Protein AF-H3RBH9-F1 (afdb_monomer)

pLDDT: mean 85.58, std 9.12, range [47.25, 96.0]

Mean predicted aligned error: 8.43 Å

Sequence (143 aa):
MEHGFKTNKDVIVWFGGAVPARAETTEIHFSKEPYAVHRDEAGERIGFTVIKILEGRFPDMDRVIPKSVDENATPALSAHYLSYPLKMFGKGSDLIRIRLAPSGETTACRLMFDRSVMEKFGNAQFVVMPMRYSIEDFPEVKA

Radius of gyration: 19.49 Å; Cα contacts (8 Å, |Δi|>4): 226; chains: 1; bounding box: 40×25×64 Å

Organism: NCBI:txid660596

Structure (mmCIF, N/CA/C/O backbone):
data_AF-H3RBH9-F1
#
_entry.id   AF-H3RBH9-F1
#
loop_
_atom_site.group_PDB
_atom_site.id
_atom_site.type_symbol
_atom_site.label_atom_id
_atom_site.label_alt_id
_atom_site.label_comp_id
_atom_site.label_asym_id
_atom_site.label_entity_id
_atom_site.label_seq_id
_atom_site.pdbx_PDB_ins_code
_atom_site.Cartn_x
_atom_site.Cartn_y
_atom_site.Cartn_z
_atom_site.occupancy
_atom_site.B_iso_or_equiv
_atom_site.auth_seq_id
_atom_site.auth_comp_id
_atom_site.auth_asym_id
_atom_site.auth_atom_id
_atom_site.pdbx_PDB_model_num
ATOM 1 N N . MET A 1 1 ? -0.280 4.971 3.017 1.00 56.16 1 MET A N 1
ATOM 2 C CA . MET A 1 1 ? -1.452 5.837 3.234 1.00 56.16 1 MET A CA 1
ATOM 3 C C . MET A 1 1 ? -1.161 6.589 4.509 1.00 56.16 1 MET A C 1
ATOM 5 O O . MET A 1 1 ? -1.114 5.971 5.564 1.00 56.16 1 MET A O 1
ATOM 9 N N . GLU A 1 2 ? -0.820 7.864 4.398 1.00 61.34 2 GLU A N 1
ATOM 10 C CA . GLU A 1 2 ? -0.563 8.704 5.565 1.00 61.34 2 GLU A CA 1
ATOM 11 C C . GLU A 1 2 ? -1.766 9.616 5.747 1.00 61.34 2 GLU A C 1
ATOM 13 O O . GLU A 1 2 ? -2.078 10.424 4.876 1.00 61.34 2 GLU A O 1
ATOM 18 N N . HIS A 1 3 ? -2.455 9.475 6.877 1.00 65.12 3 HIS A N 1
ATOM 19 C CA . HIS A 1 3 ? -3.594 10.330 7.213 1.00 65.12 3 HIS A CA 1
ATOM 20 C C . HIS A 1 3 ? -3.128 11.729 7.689 1.00 65.12 3 HIS A C 1
ATOM 22 O O . HIS A 1 3 ? -3.932 12.646 7.832 1.00 65.12 3 HIS A O 1
ATOM 28 N N . GLY A 1 4 ? -1.833 11.919 7.981 1.00 65.50 4 GLY A N 1
ATOM 29 C CA . GLY A 1 4 ? -1.291 13.185 8.503 1.00 65.50 4 GLY A CA 1
ATOM 30 C C . GLY A 1 4 ? -1.745 13.529 9.929 1.00 65.50 4 GLY A C 1
ATOM 31 O O . GLY A 1 4 ? -1.436 14.604 10.440 1.00 65.50 4 GLY A O 1
ATOM 32 N N . PHE A 1 5 ? -2.472 12.624 10.589 1.00 70.62 5 PHE A N 1
ATOM 33 C CA . PHE A 1 5 ? -2.914 12.789 11.966 1.00 70.62 5 PHE A CA 1
ATOM 34 C C . PHE A 1 5 ? -1.758 12.487 12.925 1.00 70.62 5 PHE A C 1
ATOM 36 O O . PHE A 1 5 ? -1.122 11.438 12.828 1.00 70.62 5 PHE A O 1
ATOM 43 N N . LYS A 1 6 ? -1.484 13.394 13.867 1.00 71.62 6 LYS A N 1
ATOM 44 C CA . LYS A 1 6 ? -0.463 13.168 14.896 1.00 71.62 6 LYS A CA 1
ATOM 45 C C . LYS A 1 6 ? -1.029 12.261 15.983 1.00 71.62 6 LYS A C 1
ATOM 47 O O . LYS A 1 6 ? -1.870 12.686 16.771 1.00 71.62 6 LYS A O 1
ATOM 52 N N . THR A 1 7 ? -0.557 11.022 16.037 1.00 75.25 7 THR A N 1
ATOM 53 C CA . THR A 1 7 ? -0.855 10.096 17.131 1.00 75.25 7 THR A CA 1
ATOM 54 C C . THR A 1 7 ? 0.208 10.214 18.223 1.00 75.25 7 THR A C 1
ATOM 56 O O . THR A 1 7 ? 1.359 10.557 17.973 1.00 75.25 7 THR A O 1
ATOM 59 N N . ASN A 1 8 ? -0.173 9.920 19.464 1.00 81.50 8 ASN A N 1
ATOM 60 C CA . ASN A 1 8 ? 0.753 9.825 20.599 1.00 81.50 8 ASN A CA 1
ATOM 61 C C . ASN A 1 8 ? 1.437 8.450 20.706 1.00 81.50 8 ASN A C 1
ATOM 63 O O . ASN A 1 8 ? 2.233 8.227 21.615 1.00 81.50 8 ASN A O 1
ATOM 67 N N . LYS A 1 9 ? 1.086 7.518 19.817 1.00 80.50 9 LYS A N 1
ATOM 68 C CA . LYS A 1 9 ? 1.587 6.146 19.775 1.00 80.50 9 LYS A CA 1
ATOM 69 C C . LYS A 1 9 ? 2.106 5.852 18.375 1.00 80.50 9 LYS A C 1
ATOM 71 O O . LYS A 1 9 ? 1.360 6.021 17.409 1.00 80.50 9 LYS A O 1
ATOM 76 N N . ASP A 1 10 ? 3.349 5.390 18.310 1.00 82.12 10 ASP A N 1
ATOM 77 C CA . ASP A 1 10 ? 3.994 4.856 17.111 1.00 82.12 10 ASP A CA 1
ATOM 78 C C . ASP A 1 10 ? 4.055 3.331 17.249 1.00 82.12 10 ASP A C 1
ATOM 80 O O . ASP A 1 10 ? 4.904 2.786 17.955 1.00 82.12 10 ASP A O 1
ATOM 84 N N . VAL A 1 11 ? 3.043 2.650 16.711 1.00 86.56 11 VAL A N 1
ATOM 85 C CA . VAL A 1 11 ? 2.841 1.208 16.898 1.00 86.56 11 VAL A CA 1
ATOM 86 C C . VAL A 1 11 ? 2.357 0.559 15.610 1.00 86.56 11 VAL A C 1
ATOM 88 O O . VAL A 1 11 ? 1.565 1.137 14.866 1.00 86.56 11 VAL A O 1
ATOM 91 N N . ILE A 1 12 ? 2.776 -0.684 15.382 1.00 88.06 12 ILE A N 1
ATOM 92 C CA . ILE A 1 12 ? 2.259 -1.517 14.296 1.00 88.06 12 ILE A CA 1
ATOM 93 C C . ILE A 1 12 ? 1.154 -2.403 14.866 1.00 88.06 12 ILE A C 1
ATOM 95 O O . ILE A 1 12 ? 1.372 -3.149 15.820 1.00 88.06 12 ILE A O 1
ATOM 99 N N . VAL A 1 13 ? -0.037 -2.331 14.275 1.00 90.00 13 VAL A N 1
ATOM 100 C CA . VAL A 1 13 ? -1.203 -3.107 14.709 1.00 90.00 13 VAL A CA 1
ATOM 101 C C . VAL A 1 13 ? -1.530 -4.167 13.666 1.00 90.00 13 VAL A C 1
ATOM 103 O O . VAL A 1 13 ? -1.755 -3.855 12.499 1.00 90.00 13 VAL A O 1
ATOM 106 N N . TRP A 1 14 ? -1.589 -5.424 14.095 1.00 90.56 14 TRP A N 1
ATOM 107 C CA . TRP A 1 14 ? -2.048 -6.542 13.279 1.00 90.56 14 TRP A CA 1
ATOM 108 C C . TRP A 1 14 ? -3.463 -6.952 13.675 1.00 90.56 14 TRP A C 1
ATOM 110 O O . TRP A 1 14 ? -3.732 -7.187 14.853 1.00 90.56 14 TRP A O 1
ATOM 120 N N . PHE A 1 15 ? -4.353 -7.075 12.692 1.00 93.00 15 PHE A N 1
ATOM 121 C CA . PHE A 1 15 ? -5.728 -7.528 12.889 1.00 93.00 15 PHE A CA 1
ATOM 122 C C . PHE A 1 15 ? -5.812 -9.043 12.712 1.00 93.00 15 PHE A C 1
ATOM 124 O O . PHE A 1 15 ? -5.509 -9.564 11.640 1.00 93.00 15 PHE A O 1
ATOM 131 N N . GLY A 1 16 ? -6.259 -9.750 13.753 1.00 89.69 16 GLY A N 1
ATOM 132 C CA . GLY A 1 16 ? -6.430 -11.205 13.747 1.00 89.69 16 GLY A CA 1
ATOM 133 C C . GLY A 1 16 ? -7.681 -11.703 13.030 1.00 89.69 16 GLY A C 1
ATOM 134 O O . GLY A 1 16 ? -8.275 -12.688 13.456 1.00 89.69 16 GLY A O 1
ATOM 135 N N . GLY A 1 17 ? -8.106 -11.013 11.977 1.00 87.81 17 GLY A N 1
ATOM 136 C CA . GLY A 1 17 ? -9.341 -11.286 11.256 1.00 87.81 17 GLY A CA 1
ATOM 137 C C . GLY A 1 17 ? -9.644 -10.199 10.232 1.00 87.81 17 GLY A C 1
ATOM 138 O O . GLY A 1 17 ? -8.957 -9.179 10.161 1.00 87.81 17 GLY A O 1
ATOM 139 N N . ALA A 1 18 ? -10.677 -10.429 9.424 1.00 87.75 18 ALA A N 1
ATOM 140 C CA . ALA A 1 18 ? -11.153 -9.437 8.472 1.00 87.75 18 ALA A CA 1
ATOM 141 C C . ALA A 1 18 ? -12.030 -8.390 9.173 1.00 87.75 18 ALA A C 1
ATOM 143 O O . ALA A 1 18 ? -12.889 -8.730 9.985 1.00 87.75 18 ALA A O 1
ATOM 144 N N . VAL A 1 19 ? -11.856 -7.122 8.797 1.00 89.69 19 VAL A N 1
ATOM 145 C CA . VAL A 1 19 ? -12.799 -6.058 9.158 1.00 89.69 19 VAL A CA 1
ATOM 146 C C . VAL A 1 19 ? -14.127 -6.331 8.435 1.00 89.69 19 VAL A C 1
ATOM 148 O O . VAL A 1 19 ? -14.107 -6.543 7.217 1.00 89.69 19 VAL A O 1
ATOM 151 N N . PRO A 1 20 ? -15.279 -6.355 9.134 1.00 91.31 20 PRO A N 1
ATOM 152 C CA . PRO A 1 20 ? -16.573 -6.588 8.503 1.00 91.31 20 PRO A CA 1
ATOM 153 C C . PRO A 1 20 ? -16.841 -5.591 7.373 1.00 91.31 20 PRO A C 1
ATOM 155 O O . PRO A 1 20 ? -16.627 -4.396 7.532 1.00 91.31 20 PRO A O 1
ATOM 158 N N . ALA A 1 21 ? -17.380 -6.059 6.245 1.00 88.88 21 ALA A N 1
ATOM 159 C CA . ALA A 1 21 ? -17.603 -5.208 5.070 1.00 88.88 21 ALA A CA 1
ATOM 160 C C . ALA A 1 21 ? -18.610 -4.062 5.294 1.00 88.88 21 ALA A C 1
ATOM 162 O O . ALA A 1 21 ? -18.614 -3.111 4.520 1.00 88.88 21 ALA A O 1
ATOM 163 N N . ARG A 1 22 ? -19.463 -4.178 6.320 1.00 90.44 22 ARG A N 1
ATOM 164 C CA . ARG A 1 22 ? -20.431 -3.156 6.752 1.00 90.44 22 ARG A CA 1
ATOM 165 C C . ARG A 1 22 ? -19.854 -2.172 7.778 1.00 90.44 22 ARG A C 1
ATOM 167 O O . ARG A 1 22 ? -20.590 -1.315 8.251 1.00 90.44 22 ARG A O 1
ATOM 174 N N . ALA A 1 23 ? -18.598 -2.348 8.190 1.00 91.38 23 ALA A N 1
ATOM 175 C CA . ALA A 1 23 ? -17.971 -1.463 9.156 1.00 91.38 23 ALA A CA 1
ATOM 176 C C . ALA A 1 23 ? -17.636 -0.137 8.479 1.00 91.38 23 ALA A C 1
ATOM 178 O O . ALA A 1 23 ? -16.879 -0.121 7.511 1.00 91.38 23 ALA A O 1
ATOM 179 N N . GLU A 1 24 ? -18.168 0.946 9.030 1.00 90.50 24 GLU A N 1
ATOM 180 C CA . GLU A 1 24 ? -17.838 2.308 8.621 1.00 90.50 24 GLU A CA 1
ATOM 181 C C . GLU A 1 24 ? -16.671 2.841 9.455 1.00 90.50 24 GLU A C 1
ATOM 183 O O . GLU A 1 24 ? -15.751 3.479 8.949 1.00 90.50 24 GLU A O 1
ATOM 188 N N . THR A 1 25 ? -16.653 2.510 10.749 1.00 90.62 25 THR A N 1
ATOM 189 C CA . THR A 1 25 ? -15.586 2.922 11.664 1.00 90.62 25 THR A CA 1
ATOM 190 C C . THR A 1 25 ? -15.004 1.731 12.413 1.00 90.62 25 THR A C 1
ATOM 192 O O . THR A 1 25 ? -15.676 0.742 12.716 1.00 90.62 25 THR A O 1
ATOM 195 N N . THR A 1 26 ? -13.703 1.804 12.694 1.00 92.00 26 THR A N 1
ATOM 196 C CA . THR A 1 26 ? -12.991 0.823 13.515 1.00 92.00 26 THR A CA 1
ATOM 197 C C . THR A 1 26 ? -12.230 1.548 14.613 1.00 92.00 26 THR A C 1
ATOM 199 O O . THR A 1 26 ? -11.292 2.293 14.343 1.00 92.00 26 THR A O 1
ATOM 202 N N . GLU A 1 27 ? -12.630 1.316 15.857 1.00 92.31 27 GLU A N 1
ATOM 203 C CA . GLU A 1 27 ? -11.980 1.876 17.038 1.00 92.31 27 GLU A CA 1
ATOM 204 C C . GLU A 1 27 ? -10.949 0.896 17.585 1.00 92.31 27 GLU A C 1
ATOM 206 O O . GLU A 1 27 ? -11.233 -0.288 17.755 1.00 92.31 27 GLU A O 1
ATOM 211 N N . ILE A 1 28 ? -9.748 1.393 17.874 1.00 92.25 28 ILE A N 1
ATOM 212 C CA . ILE A 1 28 ? -8.623 0.586 18.348 1.00 92.25 28 ILE A CA 1
ATOM 213 C C . ILE A 1 28 ? -8.429 0.832 19.846 1.00 92.25 28 ILE A C 1
ATOM 215 O O . ILE A 1 28 ? -8.089 1.939 20.267 1.00 92.25 28 ILE A O 1
ATOM 219 N N . HIS A 1 29 ? -8.597 -0.215 20.652 1.00 92.69 29 HIS A N 1
ATOM 220 C CA . HIS A 1 29 ? -8.438 -0.169 22.102 1.00 92.69 29 HIS A CA 1
ATOM 221 C C . HIS A 1 29 ? -7.113 -0.806 22.518 1.00 92.69 29 HIS A C 1
ATOM 223 O O . HIS A 1 29 ? -6.895 -2.011 22.396 1.00 92.69 29 HIS A O 1
ATOM 229 N N . PHE A 1 30 ? -6.223 0.023 23.059 1.00 89.75 30 PHE A N 1
ATOM 230 C CA . PHE A 1 30 ? -4.918 -0.392 23.571 1.00 89.75 30 PHE A CA 1
ATOM 231 C C . PHE A 1 30 ? -5.006 -0.748 25.065 1.00 89.75 30 PHE A C 1
ATOM 233 O O . PHE A 1 30 ? -4.530 0.005 25.914 1.00 89.75 30 PHE A O 1
ATOM 240 N N . SER A 1 31 ? -5.664 -1.863 25.382 1.00 88.56 31 SER A N 1
ATOM 241 C CA . SER A 1 31 ? -5.713 -2.475 26.723 1.00 88.56 31 SER A CA 1
ATOM 242 C C . SER A 1 31 ? -4.627 -3.546 26.905 1.00 88.56 31 SER A C 1
ATOM 244 O O . SER A 1 31 ? -3.864 -3.818 25.980 1.00 88.56 31 SER A O 1
ATOM 246 N N . LYS A 1 32 ? -4.559 -4.177 28.092 1.00 87.44 32 LYS A N 1
ATOM 247 C CA . LYS A 1 32 ? -3.671 -5.330 28.363 1.00 87.44 32 LYS A CA 1
ATOM 248 C C . LYS A 1 32 ? -3.825 -6.431 27.305 1.00 87.44 32 LYS A C 1
ATOM 250 O O . LYS A 1 32 ? -2.840 -7.010 26.868 1.00 87.44 32 LYS A O 1
ATOM 255 N N . GLU A 1 33 ? -5.062 -6.667 26.885 1.00 90.25 33 GLU A N 1
ATOM 256 C CA . GLU A 1 33 ? -5.409 -7.455 25.706 1.00 90.25 33 GLU A CA 1
ATOM 257 C C . GLU A 1 33 ? -6.024 -6.490 24.692 1.00 90.25 33 GLU A C 1
ATOM 259 O O . GLU A 1 33 ? -7.151 -6.037 24.905 1.00 90.25 33 GLU A O 1
ATOM 264 N N . PRO A 1 34 ? -5.276 -6.053 23.669 1.00 92.62 34 PRO A N 1
ATOM 265 C CA . PRO A 1 34 ? -5.758 -5.040 22.749 1.00 92.62 34 PRO A CA 1
ATOM 266 C C . PRO A 1 34 ? -6.759 -5.637 21.751 1.00 92.62 34 PRO A C 1
ATOM 268 O O . PRO A 1 34 ? -6.631 -6.776 21.295 1.00 92.62 34 PRO A O 1
ATOM 271 N N . TYR A 1 35 ? -7.770 -4.851 21.391 1.00 94.31 35 TYR A N 1
ATOM 272 C CA . TYR A 1 35 ? -8.823 -5.259 20.458 1.00 94.31 35 TYR A CA 1
ATOM 273 C C . TYR A 1 35 ? -9.302 -4.078 19.615 1.00 94.31 35 TYR A C 1
ATOM 275 O O . TYR A 1 35 ? -9.085 -2.915 19.955 1.00 94.31 35 TYR A O 1
ATOM 283 N N . ALA A 1 36 ? -9.966 -4.389 18.510 1.00 95.69 36 ALA A N 1
ATOM 284 C CA . ALA A 1 36 ? -10.637 -3.425 17.660 1.00 95.69 36 ALA A CA 1
ATOM 285 C C . ALA A 1 36 ? -12.149 -3.660 17.673 1.00 95.69 36 ALA A C 1
ATOM 287 O O . ALA A 1 36 ? -12.602 -4.805 17.627 1.00 95.69 36 ALA A O 1
ATOM 288 N N . VAL A 1 37 ? -12.923 -2.579 17.726 1.00 95.88 37 VAL A N 1
ATOM 289 C CA . VAL A 1 37 ? -14.387 -2.599 17.661 1.00 95.88 37 VAL A CA 1
ATOM 290 C C . VAL A 1 37 ? -14.822 -2.008 16.334 1.00 95.88 37 VAL A C 1
ATOM 292 O O . VAL A 1 37 ? -14.455 -0.883 16.005 1.00 95.88 37 VAL A O 1
ATOM 295 N N . HIS A 1 38 ? -15.620 -2.760 15.586 1.00 96.00 38 HIS A N 1
ATOM 296 C CA . HIS A 1 38 ? -16.139 -2.345 14.289 1.00 96.00 38 HIS A CA 1
ATOM 297 C C . HIS A 1 38 ? -17.579 -1.869 14.451 1.00 96.00 38 HIS A C 1
ATOM 299 O O . HIS A 1 38 ? -18.409 -2.600 15.007 1.00 96.00 38 HIS A O 1
ATOM 305 N N . ARG A 1 39 ? -17.868 -0.662 13.967 1.00 95.62 39 ARG A N 1
ATOM 306 C CA . ARG A 1 39 ? -19.200 -0.060 14.010 1.00 95.62 39 ARG A CA 1
ATOM 307 C C . ARG A 1 39 ? -19.715 0.243 12.615 1.00 95.62 39 ARG A C 1
ATOM 309 O O . ARG A 1 39 ? -18.925 0.534 11.717 1.00 95.62 39 ARG A O 1
ATOM 316 N N . ASP A 1 40 ? -21.024 0.146 12.446 1.00 95.00 40 ASP A N 1
ATOM 317 C CA . ASP A 1 40 ? -21.696 0.582 11.226 1.00 95.00 40 ASP A CA 1
ATOM 318 C C . ASP A 1 40 ? -21.929 2.104 11.207 1.00 95.00 40 ASP A C 1
ATOM 320 O O . ASP A 1 40 ? -21.457 2.835 12.081 1.00 95.00 40 ASP A O 1
ATOM 324 N N . GLU A 1 41 ? -22.640 2.581 10.185 1.00 93.12 41 GLU A N 1
ATOM 325 C CA . GLU A 1 41 ? -22.980 3.995 9.988 1.00 93.12 41 GLU A CA 1
ATOM 326 C C . GLU A 1 41 ? -23.824 4.579 11.138 1.00 93.12 41 GLU A C 1
ATOM 328 O O . GLU A 1 41 ? -23.679 5.753 11.474 1.00 93.12 41 GLU A O 1
ATOM 333 N N . ALA A 1 42 ? -24.658 3.762 11.794 1.00 93.75 42 ALA A N 1
ATOM 334 C CA . ALA A 1 42 ? -25.450 4.177 12.954 1.00 93.75 42 ALA A CA 1
ATOM 335 C C . ALA A 1 42 ? -24.626 4.206 14.257 1.00 93.75 42 ALA A C 1
ATOM 337 O O . ALA A 1 42 ? -25.126 4.624 15.304 1.00 93.75 42 ALA A O 1
ATOM 338 N N . GLY A 1 43 ? -23.363 3.771 14.210 1.00 91.31 43 GLY A N 1
ATOM 339 C CA . GLY A 1 43 ? -22.493 3.644 15.374 1.00 91.31 43 GLY A CA 1
ATOM 340 C C . GLY A 1 43 ? -22.735 2.367 16.184 1.00 91.31 43 GLY A C 1
ATOM 341 O O . GLY A 1 43 ? -22.164 2.220 17.270 1.00 91.31 43 GLY A O 1
ATOM 342 N N . GLU A 1 44 ? -23.544 1.428 15.688 1.00 94.25 44 GLU A N 1
ATOM 343 C CA . GLU A 1 44 ? -23.802 0.165 16.374 1.00 94.25 44 GLU A CA 1
ATOM 344 C C . GLU A 1 44 ? -22.634 -0.802 16.192 1.00 94.25 44 GLU A C 1
ATOM 346 O O . GLU A 1 44 ? -22.040 -0.921 15.119 1.00 94.25 44 GLU A O 1
ATOM 351 N N . ARG A 1 45 ? -22.286 -1.533 17.257 1.00 94.81 45 ARG A N 1
ATOM 352 C CA . ARG A 1 45 ? -21.214 -2.531 17.200 1.00 94.81 45 ARG A CA 1
ATOM 353 C C . ARG A 1 45 ? -21.669 -3.741 16.392 1.00 94.81 45 ARG A C 1
ATOM 355 O O . ARG A 1 45 ? -22.462 -4.546 16.875 1.00 94.81 45 ARG A O 1
ATOM 362 N N . ILE A 1 46 ? -21.029 -3.950 15.249 1.00 95.75 46 ILE A N 1
ATOM 363 C CA . ILE A 1 46 ? -21.277 -5.101 14.373 1.00 95.75 46 ILE A CA 1
ATOM 364 C C . ILE A 1 46 ? -20.220 -6.203 14.506 1.00 95.75 46 ILE A C 1
ATOM 366 O O . ILE A 1 46 ? -20.406 -7.305 13.995 1.00 95.75 46 ILE A O 1
ATOM 370 N N . GLY A 1 47 ? -19.104 -5.935 15.188 1.00 92.50 47 GLY A N 1
ATOM 371 C CA . GLY A 1 47 ? -18.072 -6.940 15.411 1.00 92.50 47 GLY A CA 1
ATOM 372 C C . GLY A 1 47 ? -16.926 -6.462 16.289 1.00 92.50 47 GLY A C 1
ATOM 373 O O . GLY A 1 47 ? -16.799 -5.277 16.602 1.00 92.50 47 GLY A O 1
ATOM 374 N N . PHE A 1 48 ? -16.075 -7.409 16.670 1.00 92.75 48 PHE A N 1
ATOM 375 C CA . PHE A 1 48 ? -14.807 -7.136 17.330 1.00 92.75 48 PHE A CA 1
ATOM 376 C C . PHE A 1 48 ? -13.721 -8.047 16.756 1.00 92.75 48 PHE A C 1
ATOM 378 O O . PHE A 1 48 ? -14.001 -9.179 16.366 1.00 92.75 48 PHE A O 1
ATOM 385 N N . THR A 1 49 ? -12.488 -7.553 16.735 1.00 94.62 49 THR A N 1
ATOM 386 C CA . THR A 1 49 ? -11.315 -8.307 16.286 1.00 94.62 49 THR A CA 1
ATOM 387 C C . THR A 1 49 ? -10.222 -8.191 17.333 1.00 94.62 49 THR A C 1
ATOM 389 O O . THR A 1 49 ? -9.897 -7.091 17.778 1.00 94.62 49 THR A O 1
ATOM 392 N N . VAL A 1 50 ? -9.629 -9.318 17.726 1.00 92.25 50 VAL A N 1
ATOM 393 C CA . VAL A 1 50 ? -8.419 -9.298 18.556 1.00 92.25 50 VAL A CA 1
ATOM 394 C C . VAL A 1 50 ? -7.276 -8.753 17.710 1.00 92.25 50 VAL A C 1
ATOM 396 O O . VAL A 1 50 ? -7.044 -9.223 16.592 1.00 92.25 50 VAL A O 1
ATOM 399 N N . ILE A 1 51 ? -6.558 -7.768 18.240 1.00 94.81 51 ILE A N 1
ATOM 400 C CA . ILE A 1 51 ? -5.397 -7.194 17.563 1.00 94.81 51 ILE A CA 1
ATOM 401 C C . ILE A 1 51 ? -4.127 -7.553 18.322 1.00 94.81 51 ILE A C 1
ATOM 403 O O . ILE A 1 51 ? -4.144 -7.816 19.522 1.00 94.81 51 ILE A O 1
ATOM 407 N N . LYS A 1 52 ? -3.004 -7.565 17.614 1.00 92.69 52 LYS A N 1
ATOM 408 C CA . LYS A 1 52 ? -1.678 -7.694 18.215 1.00 92.69 52 LYS A CA 1
ATOM 409 C C . LYS A 1 52 ? -0.894 -6.428 17.942 1.00 92.69 52 LYS A C 1
ATOM 411 O O . LYS A 1 52 ? -0.906 -5.923 16.821 1.00 92.69 52 LYS A O 1
ATOM 416 N N . ILE A 1 53 ? -0.207 -5.936 18.964 1.00 91.06 53 ILE A N 1
ATOM 417 C CA . ILE A 1 53 ? 0.800 -4.895 18.793 1.00 91.06 53 ILE A CA 1
ATOM 418 C C . ILE A 1 53 ? 2.084 -5.617 18.408 1.00 91.06 53 ILE A C 1
ATOM 420 O O . ILE A 1 53 ? 2.536 -6.503 19.133 1.00 91.06 53 ILE A O 1
ATOM 424 N N . LEU A 1 54 ? 2.616 -5.296 17.236 1.00 90.06 54 LEU A N 1
ATOM 425 C CA . LEU A 1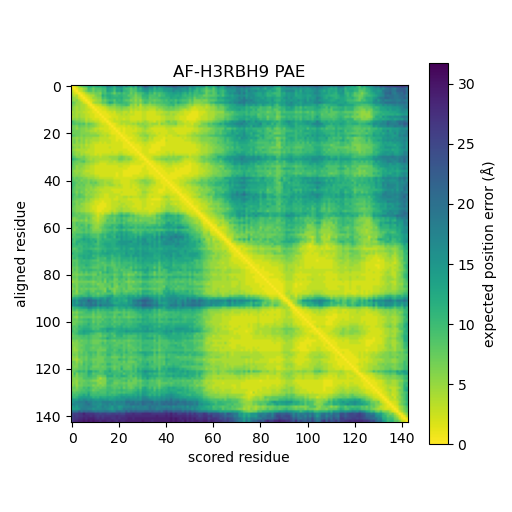 54 ? 3.854 -5.876 16.745 1.00 90.06 54 LEU A CA 1
ATOM 426 C C . LEU A 1 54 ? 5.017 -4.959 17.106 1.00 90.06 54 LEU A C 1
ATOM 428 O O . LEU A 1 54 ? 4.976 -3.757 16.839 1.00 90.06 54 LEU A O 1
ATOM 432 N N . GLU A 1 55 ? 6.066 -5.547 17.670 1.00 84.44 55 GLU A N 1
ATOM 433 C CA . GLU A 1 55 ? 7.356 -4.882 17.785 1.00 84.44 55 GLU A CA 1
ATOM 434 C C . GLU A 1 55 ? 8.037 -4.918 16.421 1.00 84.44 55 GLU A C 1
ATOM 436 O O . GLU A 1 55 ? 8.337 -5.977 15.868 1.00 84.44 55 GLU A O 1
ATOM 441 N N . GLY A 1 56 ? 8.235 -3.745 15.837 1.00 79.88 56 GLY A N 1
ATOM 442 C CA . GLY A 1 56 ? 8.840 -3.628 14.527 1.00 79.88 56 GLY A CA 1
ATOM 443 C C . GLY A 1 56 ? 8.996 -2.177 14.126 1.00 79.88 56 GLY A C 1
ATOM 444 O O . GLY A 1 56 ? 8.398 -1.275 14.707 1.00 79.88 56 GLY A O 1
ATOM 445 N N . ARG A 1 57 ? 9.814 -1.964 13.101 1.00 79.44 57 ARG A N 1
ATOM 446 C CA . ARG A 1 57 ? 9.951 -0.666 12.457 1.00 79.44 57 ARG A CA 1
ATOM 447 C C . ARG A 1 57 ? 9.115 -0.687 11.190 1.00 79.44 57 ARG A C 1
ATOM 449 O O . ARG A 1 57 ? 9.286 -1.586 10.363 1.00 79.44 57 ARG A O 1
ATOM 456 N N . PHE A 1 58 ? 8.225 0.289 11.040 1.00 75.19 58 PHE A N 1
ATOM 457 C CA . PHE A 1 58 ? 7.527 0.471 9.774 1.00 75.19 58 PHE A CA 1
ATOM 458 C C . PHE A 1 58 ? 8.572 0.647 8.654 1.00 75.19 58 PHE A C 1
ATOM 460 O O . PHE A 1 58 ? 9.593 1.302 8.895 1.00 75.19 58 PHE A O 1
ATOM 467 N N . PRO A 1 59 ? 8.388 0.036 7.469 1.00 73.88 59 PRO A N 1
ATOM 468 C CA . PRO A 1 59 ? 9.366 0.132 6.394 1.00 73.88 59 PRO A CA 1
ATOM 469 C C . PRO A 1 59 ? 9.739 1.585 6.098 1.00 73.88 59 PRO A C 1
ATOM 471 O O . PRO A 1 59 ? 8.869 2.452 6.030 1.00 73.88 59 PRO A O 1
ATOM 474 N N . ASP A 1 60 ? 11.034 1.835 5.903 1.00 79.38 60 ASP A N 1
ATOM 475 C CA . ASP A 1 60 ? 11.525 3.142 5.478 1.00 79.38 60 ASP A CA 1
ATOM 476 C C . ASP A 1 60 ? 11.044 3.413 4.047 1.00 79.38 60 ASP A C 1
ATOM 478 O O . ASP A 1 60 ? 11.634 2.946 3.066 1.00 79.38 60 ASP A O 1
ATOM 482 N N . MET A 1 61 ? 9.914 4.113 3.938 1.00 74.25 61 MET A N 1
ATOM 483 C CA . MET A 1 61 ? 9.284 4.392 2.655 1.00 74.25 61 MET A CA 1
ATOM 484 C C . MET A 1 61 ? 10.152 5.303 1.788 1.00 74.25 61 MET A C 1
ATOM 486 O O . MET A 1 61 ? 10.121 5.147 0.573 1.00 74.25 61 MET A O 1
ATOM 490 N N . ASP A 1 62 ? 11.000 6.157 2.369 1.00 77.44 62 ASP A N 1
ATOM 491 C CA . ASP A 1 62 ? 11.926 7.008 1.610 1.00 77.44 62 ASP A CA 1
ATOM 492 C C . ASP A 1 62 ? 13.014 6.207 0.894 1.00 77.44 62 ASP A C 1
ATOM 494 O O . ASP A 1 62 ? 13.618 6.691 -0.066 1.00 77.44 62 ASP A O 1
ATOM 498 N N . ARG A 1 63 ? 13.285 4.981 1.349 1.00 76.62 63 ARG A N 1
ATOM 499 C CA . ARG A 1 63 ? 14.207 4.065 0.674 1.00 76.62 63 ARG A CA 1
ATOM 500 C C . ARG A 1 63 ? 13.560 3.353 -0.514 1.00 76.62 63 ARG A C 1
ATOM 502 O O . ARG A 1 63 ? 14.264 2.979 -1.448 1.00 76.62 63 ARG A O 1
ATOM 509 N N . VAL A 1 64 ? 12.252 3.111 -0.453 1.00 74.56 64 VAL A N 1
ATOM 510 C CA . VAL A 1 64 ? 11.529 2.266 -1.421 1.00 74.56 64 VAL A CA 1
ATOM 511 C C . VAL A 1 64 ? 10.798 3.102 -2.465 1.00 74.56 64 VAL A C 1
ATOM 513 O O . VAL A 1 64 ? 10.728 2.706 -3.627 1.00 74.56 64 VAL A O 1
ATOM 516 N N . ILE A 1 65 ? 10.249 4.249 -2.062 1.00 78.94 65 ILE A N 1
ATOM 517 C CA . ILE A 1 65 ? 9.552 5.162 -2.957 1.00 78.94 65 ILE A CA 1
ATOM 518 C C . ILE A 1 65 ? 10.598 5.844 -3.835 1.00 78.94 65 ILE A C 1
ATOM 520 O O . ILE A 1 65 ? 11.487 6.534 -3.324 1.00 78.94 65 ILE A O 1
ATOM 524 N N . PRO A 1 66 ? 10.490 5.702 -5.160 1.00 78.75 66 PRO A N 1
ATOM 525 C CA . PRO A 1 66 ? 11.415 6.377 -6.039 1.00 78.75 66 PRO A CA 1
ATOM 526 C C . PRO A 1 66 ? 11.289 7.903 -5.948 1.00 78.75 66 PRO A C 1
ATOM 528 O O . PRO A 1 66 ? 10.185 8.456 -5.967 1.00 78.75 66 PRO A O 1
ATOM 531 N N . LYS A 1 67 ? 12.436 8.585 -5.837 1.00 81.56 67 LYS A N 1
ATOM 532 C CA . LYS A 1 67 ? 12.517 10.046 -5.642 1.00 81.56 67 LYS A CA 1
ATOM 533 C C . LYS A 1 67 ? 12.626 10.833 -6.946 1.00 81.56 67 LYS A C 1
ATOM 535 O O . LYS A 1 67 ? 12.292 12.013 -6.970 1.00 81.56 67 LYS A O 1
ATOM 540 N N . SER A 1 68 ? 13.081 10.187 -8.014 1.00 85.75 68 SER A N 1
ATOM 541 C CA . SER A 1 68 ? 13.184 10.751 -9.358 1.00 85.75 68 SER A CA 1
ATOM 542 C C . SER A 1 68 ? 12.255 10.013 -10.312 1.00 85.75 68 SER A C 1
ATOM 544 O O . SER A 1 68 ? 11.931 8.848 -10.093 1.00 85.75 68 SER A O 1
ATOM 546 N N . VAL A 1 69 ? 11.836 10.692 -11.374 1.00 87.25 69 VAL A N 1
ATOM 547 C CA . VAL A 1 69 ? 11.099 10.076 -12.478 1.00 87.25 69 VAL A CA 1
ATOM 548 C C . VAL A 1 69 ? 11.999 10.097 -13.703 1.00 87.25 69 VAL A C 1
ATOM 550 O O . VAL A 1 69 ? 12.568 11.140 -14.017 1.00 87.25 69 VAL A O 1
ATOM 553 N N . ASP A 1 70 ? 12.141 8.951 -14.355 1.00 90.69 70 ASP A N 1
ATOM 554 C CA . ASP A 1 70 ? 12.791 8.826 -15.655 1.00 90.69 70 ASP A CA 1
ATOM 555 C C . ASP A 1 70 ? 11.707 8.666 -16.720 1.00 90.69 70 ASP A C 1
ATOM 557 O O . ASP A 1 70 ? 11.137 7.591 -16.879 1.00 90.69 70 ASP A O 1
ATOM 561 N N . GLU A 1 71 ? 11.378 9.749 -17.422 1.00 86.69 71 GLU A N 1
ATOM 562 C CA . GLU A 1 71 ? 10.296 9.749 -18.414 1.00 86.69 71 GLU A CA 1
ATOM 563 C C . GLU A 1 71 ? 10.618 8.926 -19.670 1.00 86.69 71 GLU A C 1
ATOM 565 O O . GLU A 1 71 ? 9.707 8.628 -20.440 1.00 86.69 71 GLU A O 1
ATOM 570 N N . ASN A 1 72 ? 11.880 8.528 -19.863 1.00 89.56 72 ASN A N 1
ATOM 571 C CA . ASN A 1 72 ? 12.293 7.694 -20.990 1.00 89.56 72 ASN A CA 1
ATOM 572 C C . ASN A 1 72 ? 12.237 6.195 -20.669 1.00 89.56 72 ASN A C 1
ATOM 574 O O . ASN A 1 72 ? 12.387 5.382 -21.577 1.00 89.56 72 ASN A O 1
ATOM 578 N N . ALA A 1 73 ? 12.043 5.826 -19.400 1.00 89.25 73 ALA A N 1
ATOM 579 C CA . ALA A 1 73 ? 11.995 4.435 -18.981 1.00 89.25 73 ALA A CA 1
ATOM 580 C C . ALA A 1 73 ? 10.607 3.819 -19.219 1.00 89.25 73 ALA A C 1
ATOM 582 O O . ALA A 1 73 ? 9.580 4.353 -18.790 1.00 89.25 73 ALA A O 1
ATOM 583 N N . THR A 1 74 ? 10.581 2.633 -19.818 1.00 88.75 74 THR A N 1
ATOM 584 C CA . THR A 1 74 ? 9.390 1.818 -20.078 1.00 88.75 74 THR A CA 1
ATOM 585 C C . THR A 1 74 ? 9.532 0.433 -19.437 1.00 88.75 74 THR A C 1
ATOM 587 O O . THR A 1 74 ? 9.597 -0.573 -20.144 1.00 88.75 74 THR A O 1
ATOM 590 N N . PRO A 1 75 ? 9.559 0.346 -18.091 1.00 90.44 75 PRO A N 1
ATOM 591 C CA . PRO A 1 75 ? 9.788 -0.921 -17.411 1.00 90.44 75 PRO A CA 1
ATOM 592 C C . PRO A 1 75 ? 8.684 -1.938 -17.717 1.00 90.44 75 PRO A C 1
ATOM 594 O O . PRO A 1 75 ? 7.491 -1.619 -17.679 1.00 90.44 75 PRO A O 1
ATOM 597 N N . ALA A 1 76 ? 9.068 -3.200 -17.908 1.00 91.19 76 ALA A N 1
ATOM 598 C CA . ALA A 1 76 ? 8.116 -4.299 -17.999 1.00 91.19 76 ALA A CA 1
ATOM 599 C C . ALA A 1 76 ? 7.418 -4.514 -16.646 1.00 91.19 76 ALA A C 1
ATOM 601 O O . ALA A 1 76 ? 8.043 -4.898 -15.656 1.00 91.19 76 ALA A O 1
ATOM 602 N N . LEU A 1 77 ? 6.104 -4.295 -16.585 1.00 91.56 77 LEU A N 1
ATOM 603 C CA . LEU A 1 77 ? 5.304 -4.488 -15.374 1.00 91.56 77 LEU A CA 1
ATOM 604 C C . LEU A 1 77 ? 4.405 -5.717 -15.503 1.00 91.56 77 LEU A C 1
ATOM 606 O O . LEU A 1 77 ? 3.845 -5.991 -16.562 1.00 91.56 77 LEU A O 1
ATOM 610 N N . SER A 1 78 ? 4.198 -6.435 -14.397 1.00 91.25 78 SER A N 1
ATOM 611 C CA . SER A 1 78 ? 3.166 -7.471 -14.362 1.00 91.25 78 SER A CA 1
ATOM 612 C C . SER A 1 78 ? 1.787 -6.828 -14.511 1.00 91.25 78 SER A C 1
ATOM 614 O O . SER A 1 78 ? 1.395 -5.988 -13.697 1.00 91.25 78 SER A O 1
ATOM 616 N N . ALA A 1 79 ? 1.009 -7.277 -15.499 1.00 90.12 79 ALA A N 1
ATOM 617 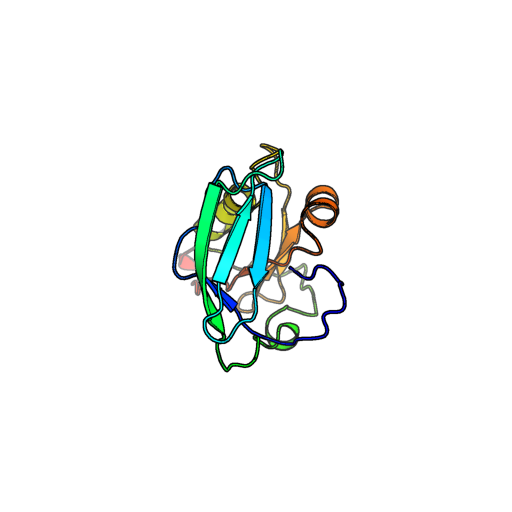C CA . ALA A 1 79 ? -0.371 -6.829 -15.696 1.00 90.12 79 ALA A CA 1
ATOM 618 C C . ALA A 1 79 ? -1.251 -7.069 -14.456 1.00 90.12 79 ALA A C 1
ATOM 620 O O . ALA A 1 79 ? -2.203 -6.331 -14.205 1.00 90.12 79 ALA A O 1
ATOM 621 N N . HIS A 1 80 ? -0.898 -8.058 -13.627 1.00 90.81 80 HIS A N 1
ATOM 622 C CA . HIS A 1 80 ? -1.578 -8.310 -12.363 1.00 90.81 80 HIS A CA 1
ATOM 623 C C . HIS A 1 80 ? -1.561 -7.079 -11.447 1.00 90.81 80 HIS A C 1
ATOM 625 O O . HIS A 1 80 ? -2.570 -6.781 -10.798 1.00 90.81 80 HIS A O 1
ATOM 631 N N . TYR A 1 81 ? -0.457 -6.322 -11.442 1.00 91.88 81 TYR A N 1
ATOM 632 C CA . TYR A 1 81 ? -0.335 -5.126 -10.618 1.00 91.88 81 TYR A CA 1
ATOM 633 C C . TYR A 1 81 ? -1.302 -4.017 -11.029 1.00 91.88 81 TYR A C 1
ATOM 635 O O . TYR A 1 81 ? -1.825 -3.312 -10.167 1.00 91.88 81 TYR A O 1
ATOM 643 N N . LEU A 1 82 ? -1.613 -3.916 -12.322 1.00 89.69 82 LEU A N 1
ATOM 644 C CA . LEU A 1 82 ? -2.543 -2.918 -12.854 1.00 89.69 82 LEU A CA 1
ATOM 645 C C . LEU A 1 82 ? -3.994 -3.163 -12.411 1.00 89.69 82 LEU A C 1
ATOM 647 O O . LEU A 1 82 ? -4.806 -2.244 -12.446 1.00 89.69 82 LEU A O 1
ATOM 651 N N . SER A 1 83 ? -4.322 -4.368 -11.925 1.00 90.88 83 SER A N 1
ATOM 652 C CA . SER A 1 83 ? -5.651 -4.665 -11.374 1.00 90.88 83 SER A CA 1
ATOM 653 C C . SER A 1 83 ? -5.869 -4.123 -9.955 1.00 90.88 83 SER A C 1
ATOM 655 O O . SER A 1 83 ? -7.013 -3.921 -9.546 1.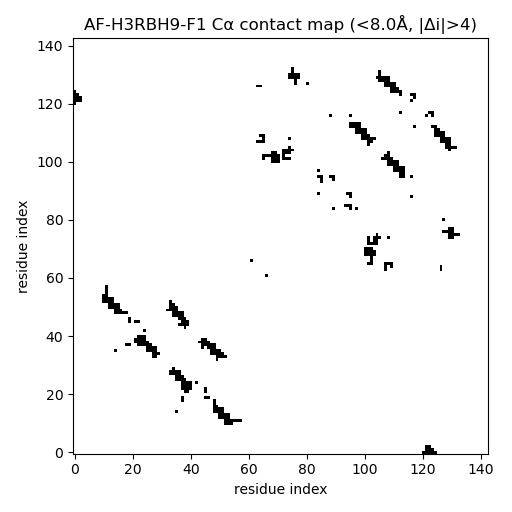00 90.88 83 SER A O 1
ATOM 657 N N . TYR A 1 84 ? -4.799 -3.887 -9.183 1.00 91.88 84 TYR A N 1
ATOM 658 C CA . TYR A 1 84 ? -4.919 -3.467 -7.783 1.00 91.88 84 TYR A CA 1
ATOM 659 C C . TYR A 1 84 ? -5.533 -2.081 -7.593 1.00 91.88 84 TYR A C 1
ATOM 661 O O . TYR A 1 84 ? 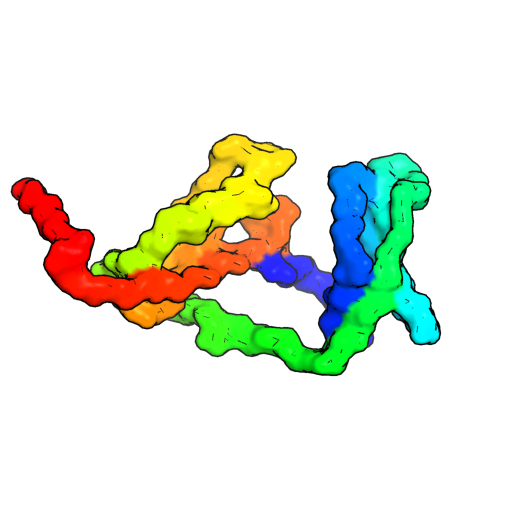-6.425 -1.988 -6.755 1.00 91.88 84 TYR A O 1
ATOM 669 N N . PRO A 1 85 ? -5.153 -1.034 -8.351 1.00 91.00 85 PR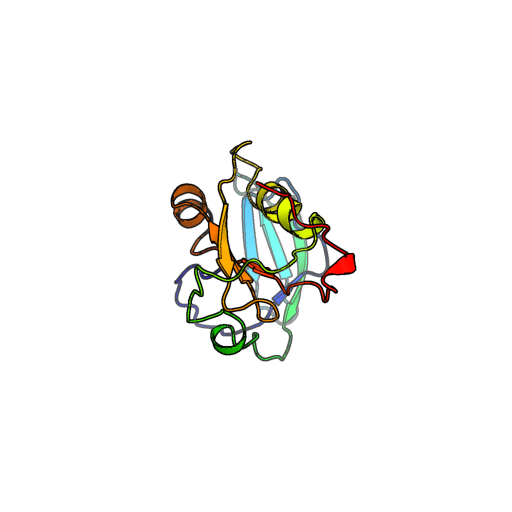O A N 1
ATOM 670 C CA . PRO A 1 85 ? -5.797 0.278 -8.278 1.00 91.00 85 PRO A CA 1
ATOM 671 C C . PRO A 1 85 ? -7.327 0.217 -8.245 1.00 91.00 85 PRO A C 1
ATOM 673 O O . PRO A 1 85 ? -7.955 0.807 -7.367 1.00 91.00 85 PRO A O 1
ATOM 676 N N . LEU A 1 86 ? -7.922 -0.567 -9.149 1.00 89.31 86 LEU A N 1
ATOM 677 C CA . LEU A 1 86 ? -9.369 -0.737 -9.216 1.00 89.31 86 LEU A CA 1
ATOM 678 C C . LEU A 1 86 ? -9.912 -1.5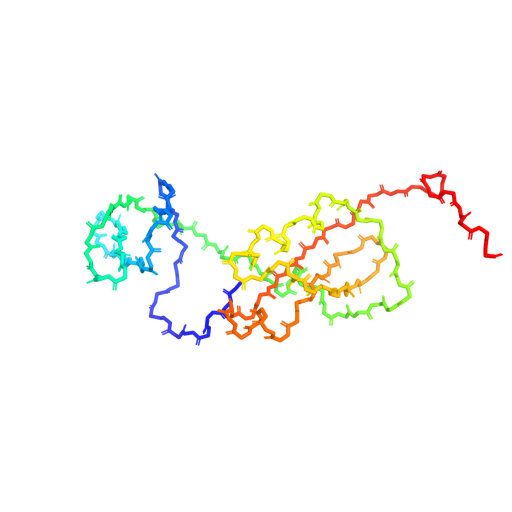32 -8.020 1.00 89.31 86 LEU A C 1
ATOM 680 O O . LEU A 1 86 ? -10.931 -1.162 -7.452 1.00 89.31 86 LEU A O 1
ATOM 684 N N . LYS A 1 87 ? -9.224 -2.589 -7.576 1.00 88.06 87 LYS A N 1
ATOM 685 C CA . LYS A 1 87 ? -9.641 -3.362 -6.390 1.00 88.06 87 LYS A CA 1
ATOM 686 C C . LYS A 1 87 ? -9.553 -2.557 -5.090 1.00 88.06 87 LYS A C 1
ATOM 688 O O . LYS A 1 87 ? -10.361 -2.768 -4.193 1.00 88.06 87 LYS A O 1
ATOM 693 N N . MET A 1 88 ? -8.568 -1.667 -4.981 1.00 87.19 88 MET A N 1
ATOM 694 C CA . MET A 1 88 ? -8.319 -0.854 -3.790 1.00 87.19 88 MET A CA 1
ATOM 695 C C . MET A 1 88 ? -9.293 0.320 -3.691 1.00 87.19 88 MET A C 1
ATOM 697 O O . MET A 1 88 ? -9.811 0.586 -2.611 1.00 87.19 88 MET A O 1
ATOM 701 N N . PHE A 1 89 ? -9.550 1.010 -4.806 1.00 86.56 89 PHE A N 1
ATOM 702 C CA . PHE A 1 89 ? -10.257 2.297 -4.797 1.00 86.56 89 PHE A CA 1
ATOM 703 C C . PHE A 1 89 ? -11.557 2.308 -5.607 1.00 86.56 89 PHE A C 1
ATOM 705 O O . PHE A 1 89 ? -12.299 3.286 -5.560 1.00 86.56 89 PHE A O 1
ATOM 712 N N . GLY A 1 90 ? -11.880 1.222 -6.314 1.00 82.88 90 GLY A N 1
ATOM 713 C CA . GLY A 1 90 ? -13.045 1.143 -7.200 1.00 82.88 90 GLY A CA 1
ATOM 714 C C . GLY A 1 90 ? -14.396 1.107 -6.487 1.00 82.88 90 GLY A C 1
ATOM 715 O O . GLY A 1 90 ? -15.427 1.289 -7.123 1.00 82.88 90 GLY A O 1
ATOM 716 N N . LYS A 1 91 ? -14.427 0.948 -5.155 1.00 73.38 91 LYS A N 1
ATOM 717 C CA . LYS A 1 91 ? -15.669 0.865 -4.360 1.00 73.38 91 LYS A CA 1
ATOM 718 C C . LYS A 1 91 ? -16.533 2.145 -4.332 1.00 73.38 91 LYS A C 1
ATOM 720 O O . LYS A 1 91 ? -17.531 2.177 -3.624 1.00 73.38 91 LYS A O 1
ATOM 725 N N . GLY A 1 92 ? -16.199 3.173 -5.112 1.00 64.94 92 GLY A N 1
ATOM 726 C CA . GLY A 1 92 ? -17.034 4.364 -5.318 1.00 64.94 92 GLY A CA 1
ATOM 727 C C . GLY A 1 92 ? -16.821 5.061 -6.667 1.00 64.94 92 GLY A C 1
ATOM 728 O O . GLY A 1 92 ? -17.217 6.215 -6.819 1.00 64.94 92 GLY A O 1
ATOM 729 N N . SER A 1 93 ? -16.136 4.407 -7.610 1.00 67.88 93 SER A N 1
ATOM 730 C CA . SER A 1 93 ? -15.907 4.881 -8.979 1.00 67.88 93 SER A CA 1
ATOM 731 C C . SER A 1 93 ? -15.401 3.717 -9.825 1.00 67.88 93 SER A C 1
ATOM 733 O O . SER A 1 93 ? -14.361 3.143 -9.506 1.00 67.88 93 SER A O 1
ATOM 735 N N . ASP A 1 94 ? -16.068 3.422 -10.939 1.00 71.56 94 ASP A N 1
ATOM 736 C CA . ASP A 1 94 ? -15.596 2.408 -11.896 1.00 71.56 94 ASP A CA 1
ATOM 737 C C . ASP A 1 94 ? -14.348 2.864 -12.668 1.00 71.56 94 ASP A C 1
ATOM 739 O O . ASP A 1 94 ? -13.676 2.071 -13.327 1.00 71.56 94 ASP A O 1
ATOM 743 N N . LEU A 1 95 ? -14.012 4.155 -12.574 1.00 80.38 95 LEU A N 1
ATOM 744 C CA . LEU A 1 95 ? -12.856 4.744 -13.225 1.00 80.38 95 LEU A CA 1
ATOM 745 C C . LEU A 1 95 ? -11.809 5.146 -12.185 1.00 80.38 95 LEU A C 1
ATOM 747 O O . LEU A 1 95 ? -11.986 6.130 -11.464 1.00 80.38 95 LEU A O 1
ATOM 751 N N . ILE A 1 96 ? -10.694 4.413 -12.157 1.00 87.75 96 ILE A N 1
ATOM 752 C CA . ILE A 1 96 ? -9.485 4.770 -11.407 1.00 87.75 96 ILE A CA 1
ATOM 753 C C . ILE A 1 96 ? -8.386 5.114 -12.406 1.00 87.75 96 ILE A C 1
ATOM 755 O O . ILE A 1 96 ? -7.902 4.252 -13.140 1.00 87.75 96 ILE A O 1
ATOM 759 N N . ARG A 1 97 ? -7.994 6.391 -12.443 1.00 88.81 97 ARG A N 1
ATOM 760 C CA . ARG A 1 97 ? -6.901 6.863 -13.296 1.00 88.81 97 ARG A CA 1
ATOM 761 C C . ARG A 1 97 ? -5.577 6.694 -12.566 1.00 88.81 97 ARG A C 1
ATOM 763 O O . ARG A 1 97 ? -5.416 7.180 -11.446 1.00 88.81 97 ARG A O 1
ATOM 770 N N . ILE A 1 98 ? -4.632 6.037 -13.229 1.00 91.31 98 ILE A N 1
ATOM 771 C CA . ILE A 1 98 ? -3.257 5.891 -12.756 1.00 91.31 98 ILE A CA 1
ATOM 772 C C . ILE A 1 98 ? -2.291 6.475 -13.783 1.00 91.31 98 ILE A C 1
ATOM 774 O O . ILE A 1 98 ? -2.512 6.365 -14.988 1.00 91.31 98 ILE A O 1
ATOM 778 N N . ARG A 1 99 ? -1.205 7.074 -13.302 1.00 91.00 99 ARG A N 1
ATOM 779 C CA . ARG A 1 99 ? -0.046 7.453 -14.113 1.00 91.00 99 ARG A 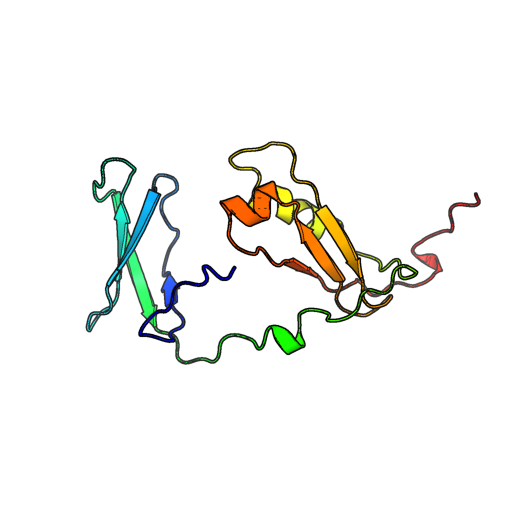CA 1
ATOM 780 C C . ARG A 1 99 ? 1.169 6.690 -13.606 1.00 91.00 99 ARG A C 1
ATOM 782 O O . ARG A 1 99 ? 1.414 6.654 -12.403 1.00 91.00 99 ARG A O 1
ATOM 789 N N . LEU A 1 100 ? 1.928 6.093 -14.518 1.00 91.38 100 LEU A N 1
ATOM 790 C CA . LEU A 1 100 ? 3.207 5.478 -14.179 1.00 91.38 100 LEU A CA 1
ATOM 791 C C . LEU A 1 100 ? 4.263 6.572 -13.985 1.00 91.38 100 LEU A C 1
ATOM 793 O O . LEU A 1 100 ? 4.341 7.520 -14.764 1.00 91.38 100 LEU A O 1
ATOM 797 N N . ALA A 1 101 ? 5.058 6.429 -12.934 1.00 91.50 101 ALA A N 1
ATOM 798 C CA . ALA A 1 101 ? 6.220 7.248 -12.627 1.00 91.50 101 ALA A CA 1
ATOM 799 C C . ALA A 1 101 ? 7.412 6.302 -12.397 1.00 91.50 101 ALA A C 1
ATOM 801 O O . ALA A 1 101 ? 7.703 5.944 -11.249 1.00 91.50 101 ALA A O 1
ATOM 802 N N . PRO A 1 102 ? 8.022 5.797 -13.483 1.00 92.44 102 PRO A N 1
ATOM 803 C CA . PRO A 1 102 ? 9.180 4.918 -13.411 1.00 92.44 102 PRO A CA 1
ATOM 804 C C . PRO A 1 102 ? 10.436 5.702 -13.033 1.00 92.44 102 PRO A C 1
ATOM 806 O O . PRO A 1 102 ? 10.508 6.914 -13.222 1.00 92.44 102 PRO A O 1
ATOM 809 N N . SER A 1 103 ? 11.437 4.999 -12.513 1.00 90.19 103 SER A N 1
ATOM 810 C CA . SER A 1 103 ? 12.721 5.593 -12.104 1.00 90.19 103 SER A CA 1
ATOM 811 C C . SER A 1 103 ? 13.911 4.902 -12.759 1.00 90.19 103 SER A C 1
ATOM 813 O O . SER A 1 103 ? 15.024 4.937 -12.232 1.00 90.19 103 SER A O 1
ATOM 815 N N . GLY A 1 104 ? 13.639 4.201 -13.860 1.00 90.12 104 GLY A N 1
ATOM 816 C CA . GLY A 1 104 ? 14.547 3.327 -14.591 1.00 90.12 104 GLY A CA 1
ATOM 817 C C . GLY A 1 104 ? 13.858 2.029 -15.030 1.00 90.12 104 GLY A C 1
ATOM 818 O O . GLY A 1 104 ? 12.789 1.671 -14.535 1.00 90.12 104 GLY A O 1
ATOM 819 N N . GLU A 1 105 ? 14.494 1.310 -15.955 1.00 88.25 105 GLU A N 1
ATOM 820 C CA . GLU A 1 105 ? 13.987 0.056 -16.542 1.00 88.25 105 GLU A CA 1
ATOM 821 C C . GLU A 1 105 ? 13.867 -1.095 -15.533 1.00 88.25 105 GLU A C 1
ATOM 823 O O . GLU A 1 105 ? 12.962 -1.924 -15.604 1.00 88.25 105 GLU A O 1
ATOM 828 N N . THR A 1 106 ? 14.789 -1.153 -14.569 1.00 88.38 106 THR A N 1
ATOM 829 C CA . THR A 1 106 ? 14.895 -2.253 -13.595 1.00 88.38 106 THR A CA 1
ATOM 830 C C . THR A 1 106 ? 14.709 -1.794 -12.150 1.00 88.38 106 THR A C 1
ATOM 832 O O . THR A 1 106 ? 14.966 -2.554 -11.214 1.00 88.38 106 THR A O 1
ATOM 835 N N . THR A 1 107 ? 14.327 -0.535 -11.943 1.00 89.06 107 THR A N 1
ATOM 836 C CA . THR A 1 107 ? 14.142 0.078 -10.623 1.00 89.06 107 THR A CA 1
ATOM 837 C C . THR A 1 107 ? 12.657 0.244 -10.321 1.00 89.06 107 THR A C 1
ATOM 839 O O . THR A 1 107 ? 11.811 0.143 -11.203 1.00 89.06 107 THR A O 1
ATOM 842 N N . ALA A 1 108 ? 12.311 0.440 -9.048 1.00 89.25 108 ALA A N 1
ATOM 843 C CA . ALA A 1 108 ? 10.918 0.546 -8.631 1.00 89.25 108 ALA A CA 1
ATOM 844 C C . ALA A 1 108 ? 10.149 1.608 -9.445 1.00 89.25 108 ALA A C 1
ATOM 846 O O . ALA A 1 108 ? 10.650 2.700 -9.705 1.00 89.25 108 ALA A O 1
ATOM 847 N N . CYS A 1 109 ? 8.912 1.286 -9.821 1.00 91.38 109 CYS A N 1
ATOM 848 C CA . CYS A 1 109 ? 7.996 2.191 -10.505 1.00 91.38 109 CYS A CA 1
ATOM 849 C C . CYS A 1 109 ? 6.869 2.576 -9.549 1.00 91.38 109 CYS A C 1
ATOM 851 O O . CYS A 1 109 ? 6.251 1.718 -8.912 1.00 91.38 109 CYS A O 1
ATOM 853 N N . ARG A 1 110 ? 6.584 3.874 -9.440 1.00 91.25 110 ARG A N 1
ATOM 854 C CA . ARG A 1 110 ? 5.457 4.370 -8.651 1.00 91.25 110 ARG A CA 1
ATOM 855 C C . ARG A 1 110 ? 4.224 4.522 -9.535 1.00 91.25 110 ARG A C 1
ATOM 857 O O . ARG A 1 110 ? 4.278 5.168 -10.575 1.00 91.25 110 ARG A O 1
ATOM 864 N N . LEU A 1 111 ? 3.090 3.995 -9.089 1.00 91.69 111 LEU A N 1
ATOM 865 C CA . LEU A 1 111 ? 1.779 4.318 -9.643 1.00 91.69 111 LEU A CA 1
ATOM 866 C C . LEU A 1 111 ? 1.238 5.535 -8.893 1.00 91.69 111 LEU A C 1
ATOM 868 O O . LEU A 1 111 ? 0.981 5.486 -7.690 1.00 91.69 111 LEU A O 1
ATOM 872 N N . MET A 1 112 ? 1.095 6.637 -9.618 1.00 90.00 112 MET A N 1
ATOM 873 C CA . MET A 1 112 ? 0.489 7.866 -9.129 1.00 90.00 112 MET A CA 1
ATOM 874 C C . MET A 1 112 ? -1.015 7.830 -9.376 1.00 90.00 112 MET A C 1
ATOM 876 O O . MET A 1 112 ? -1.456 7.509 -10.480 1.00 90.00 112 MET A O 1
ATOM 880 N N . PHE A 1 113 ? -1.790 8.193 -8.360 1.00 90.81 113 PHE A N 1
ATOM 881 C CA . PHE A 1 113 ? -3.240 8.307 -8.459 1.00 90.81 113 PHE A CA 1
ATOM 882 C C . PHE A 1 113 ? -3.659 9.745 -8.741 1.00 90.81 113 PHE A C 1
ATOM 884 O O . PHE A 1 113 ? -2.934 10.696 -8.436 1.00 90.81 113 PHE A O 1
ATOM 891 N N . ASP A 1 114 ? -4.841 9.903 -9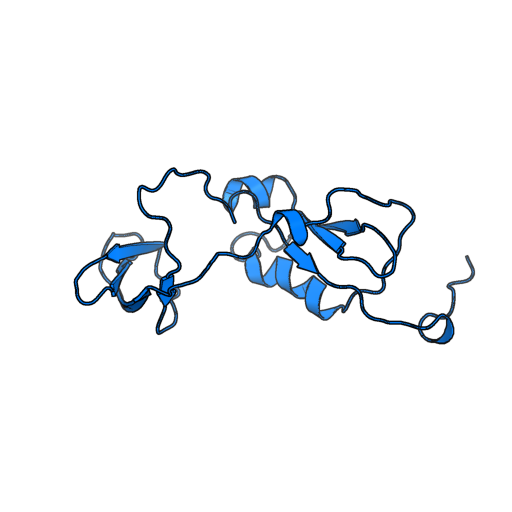.330 1.00 89.44 114 ASP A N 1
ATOM 892 C CA . ASP A 1 114 ? -5.409 11.225 -9.545 1.00 89.44 114 ASP A CA 1
ATOM 893 C C . ASP A 1 114 ? -5.848 11.892 -8.230 1.00 89.44 114 ASP A C 1
ATOM 895 O O . ASP A 1 114 ? -5.949 11.273 -7.166 1.00 89.44 114 ASP A O 1
ATOM 899 N N . ARG A 1 115 ? -6.115 13.198 -8.307 1.00 88.00 115 ARG A N 1
ATOM 900 C CA . ARG A 1 115 ? -6.482 14.012 -7.144 1.00 88.00 115 ARG A CA 1
ATOM 901 C C . ARG A 1 115 ? -7.709 13.469 -6.404 1.00 88.00 115 ARG A C 1
ATOM 903 O O . ARG A 1 115 ? -7.750 13.550 -5.183 1.00 88.00 115 ARG A O 1
ATOM 910 N N . SER A 1 116 ? -8.661 12.875 -7.124 1.00 86.50 116 SER A N 1
ATOM 911 C CA . SER A 1 116 ? -9.902 12.360 -6.542 1.00 86.50 116 SER A CA 1
ATOM 912 C C . SER A 1 116 ? -9.647 11.199 -5.577 1.00 86.50 116 SER A C 1
ATOM 914 O O . SER A 1 116 ? -10.218 11.157 -4.487 1.00 86.50 116 SER A O 1
ATOM 916 N N . VAL A 1 117 ? -8.735 10.291 -5.938 1.00 86.62 117 VAL A N 1
ATOM 917 C CA . VAL A 1 117 ? -8.303 9.192 -5.068 1.00 86.62 117 VAL A CA 1
ATOM 918 C C . VAL A 1 117 ? -7.488 9.740 -3.900 1.00 86.62 117 VAL A C 1
ATOM 920 O O . VAL A 1 117 ? -7.693 9.332 -2.761 1.00 86.62 117 VAL A O 1
ATOM 923 N N . MET A 1 118 ? -6.591 10.692 -4.157 1.00 85.19 118 MET A N 1
ATOM 924 C CA . MET A 1 118 ? -5.717 11.251 -3.120 1.00 85.19 118 MET A CA 1
ATOM 925 C C . MET A 1 118 ? -6.487 12.012 -2.034 1.00 85.19 118 MET A C 1
ATOM 927 O O . MET A 1 118 ? -6.136 11.897 -0.862 1.00 85.19 118 MET A O 1
ATOM 931 N N . GLU A 1 119 ? -7.535 12.750 -2.407 1.00 83.56 119 GLU A N 1
ATOM 932 C CA . GLU A 1 119 ? -8.404 13.472 -1.469 1.00 83.56 119 GLU A CA 1
ATOM 933 C C . GLU A 1 119 ? -9.283 12.523 -0.648 1.00 83.56 119 GLU A C 1
ATOM 935 O O . GLU A 1 119 ? -9.433 12.724 0.554 1.00 83.56 119 GLU A O 1
ATOM 940 N N . LYS A 1 120 ? -9.829 11.465 -1.265 1.00 81.88 120 LYS A N 1
ATOM 941 C CA . LYS A 1 120 ? -10.697 10.499 -0.569 1.00 81.88 120 LYS A CA 1
ATOM 942 C C . LYS A 1 120 ? -9.932 9.538 0.335 1.00 81.88 120 LYS A C 1
ATOM 944 O O . LYS A 1 120 ? -10.414 9.194 1.407 1.00 81.88 120 LYS A O 1
ATOM 949 N N . PHE A 1 121 ? -8.772 9.071 -0.117 1.00 79.81 121 PHE A N 1
ATOM 950 C CA . PHE A 1 121 ? -8.058 7.962 0.516 1.00 79.81 121 PHE A CA 1
ATOM 951 C C . PHE A 1 121 ? -6.738 8.375 1.171 1.00 79.81 121 PHE A C 1
ATOM 953 O O . PHE A 1 121 ? -6.051 7.511 1.694 1.00 79.81 121 PHE A O 1
ATOM 960 N N . GLY A 1 122 ? -6.369 9.660 1.164 1.00 77.81 122 GLY A N 1
ATOM 961 C CA . GLY A 1 122 ? -5.212 10.177 1.900 1.00 77.81 122 GLY A CA 1
ATOM 962 C C . GLY A 1 122 ? -3.863 9.716 1.343 1.00 77.81 122 GLY A C 1
ATOM 963 O O . GLY A 1 122 ? -3.383 8.624 1.645 1.00 77.81 122 GLY A O 1
ATOM 964 N N . ASN A 1 123 ? -3.226 10.574 0.540 1.00 82.75 123 ASN A N 1
ATOM 965 C CA . ASN A 1 123 ? -1.883 10.383 -0.034 1.00 82.75 123 ASN A CA 1
ATOM 966 C C . ASN A 1 123 ? -1.545 8.910 -0.368 1.00 82.75 123 ASN A C 1
ATOM 968 O O . ASN A 1 123 ? -0.611 8.315 0.183 1.00 82.75 123 ASN A O 1
ATOM 972 N N . ALA A 1 124 ? -2.366 8.286 -1.215 1.00 84.25 124 ALA A N 1
ATOM 973 C CA . ALA A 1 124 ? -2.182 6.903 -1.626 1.00 84.25 124 ALA A CA 1
ATOM 974 C C . ALA A 1 124 ? -0.873 6.754 -2.417 1.00 84.25 124 ALA A C 1
ATOM 976 O O . ALA A 1 124 ? -0.621 7.465 -3.387 1.00 84.25 124 ALA A O 1
ATOM 977 N N . GLN A 1 125 ? -0.040 5.804 -2.000 1.00 84.69 125 GLN A N 1
ATOM 978 C CA . GLN A 1 125 ? 1.229 5.483 -2.646 1.00 84.69 125 GLN A CA 1
ATOM 979 C C . GLN A 1 125 ? 1.198 4.008 -3.027 1.00 84.69 125 GLN A C 1
ATOM 981 O O . GLN A 1 125 ? 0.897 3.160 -2.184 1.00 84.69 125 GLN A O 1
ATOM 986 N N . PHE A 1 126 ? 1.502 3.701 -4.285 1.00 89.31 126 PHE A N 1
ATOM 987 C CA . PHE A 1 126 ? 1.592 2.330 -4.768 1.00 89.31 126 PHE A CA 1
ATOM 988 C C . PHE A 1 126 ? 2.884 2.171 -5.559 1.00 89.31 126 PHE A C 1
ATOM 990 O O . PHE A 1 126 ? 3.116 2.882 -6.533 1.00 89.31 126 PHE A O 1
ATOM 997 N N . VAL A 1 127 ? 3.751 1.275 -5.099 1.00 90.44 127 VAL A N 1
ATOM 998 C CA . VAL A 1 127 ? 5.074 1.046 -5.682 1.00 90.44 127 VAL A CA 1
ATOM 999 C C . VAL A 1 127 ? 5.146 -0.402 -6.127 1.00 90.44 127 VAL A C 1
ATOM 1001 O O . VAL A 1 127 ? 4.781 -1.304 -5.374 1.00 90.44 127 VAL A O 1
ATOM 1004 N N . VAL A 1 128 ? 5.608 -0.615 -7.353 1.00 92.06 128 VAL A N 1
ATOM 1005 C CA . VAL A 1 128 ? 5.754 -1.937 -7.956 1.00 92.06 128 VAL A CA 1
ATOM 1006 C C . VAL A 1 128 ? 7.181 -2.137 -8.429 1.00 92.06 128 VAL A C 1
ATOM 1008 O O . VAL A 1 128 ? 7.844 -1.201 -8.878 1.00 92.06 128 VAL A O 1
ATOM 1011 N N . MET A 1 129 ? 7.649 -3.376 -8.341 1.00 92.12 129 MET A N 1
ATOM 1012 C CA . MET A 1 129 ? 8.917 -3.762 -8.942 1.00 92.12 129 MET A CA 1
ATOM 1013 C C . MET A 1 129 ? 8.683 -4.200 -10.390 1.00 92.12 129 MET A C 1
ATOM 1015 O O . MET A 1 129 ? 7.772 -5.002 -10.629 1.00 92.12 129 MET A O 1
ATOM 1019 N N . PRO A 1 130 ? 9.492 -3.713 -11.347 1.00 91.62 130 PRO A N 1
ATOM 1020 C CA . PRO A 1 130 ? 9.511 -4.257 -12.693 1.00 91.62 130 PRO A CA 1
ATOM 1021 C C . PRO A 1 130 ? 9.867 -5.739 -12.706 1.00 91.62 130 PRO A C 1
ATOM 1023 O O . PRO A 1 130 ? 10.584 -6.247 -11.838 1.00 91.62 130 PRO A O 1
ATOM 1026 N N . MET A 1 131 ? 9.375 -6.427 -13.726 1.00 91.25 131 MET A N 1
ATOM 1027 C CA . MET A 1 131 ? 9.800 -7.777 -14.050 1.00 91.25 131 MET A CA 1
ATOM 1028 C C . MET A 1 131 ? 11.155 -7.720 -14.749 1.00 91.25 131 MET A C 1
ATOM 1030 O O . MET A 1 131 ? 11.460 -6.783 -15.485 1.00 91.25 131 MET A O 1
ATOM 1034 N N . ARG A 1 132 ? 11.972 -8.750 -14.536 1.00 88.44 132 ARG A N 1
ATOM 1035 C CA . ARG A 1 132 ? 13.143 -8.969 -15.385 1.00 88.44 132 ARG A CA 1
ATOM 1036 C C . ARG A 1 132 ? 12.648 -9.455 -16.739 1.00 88.44 132 ARG A C 1
ATOM 1038 O O . ARG A 1 132 ? 11.795 -10.338 -16.774 1.00 88.44 132 ARG A O 1
ATOM 1045 N N . TYR A 1 133 ? 13.192 -8.893 -17.806 1.00 86.00 133 TYR A N 1
ATOM 1046 C CA . TYR A 1 133 ? 12.855 -9.270 -19.166 1.00 86.00 133 TYR A CA 1
ATOM 1047 C C . TYR A 1 133 ? 14.088 -9.230 -20.061 1.00 86.00 133 TYR A C 1
ATOM 1049 O O . TYR A 1 133 ? 15.086 -8.579 -19.741 1.00 86.00 133 TYR A O 1
ATOM 1057 N N . SER A 1 134 ? 14.004 -9.946 -21.171 1.00 82.56 134 SER A N 1
ATOM 1058 C CA . SER A 1 134 ? 14.919 -9.876 -22.299 1.00 82.56 134 SER A CA 1
ATOM 1059 C C . SER A 1 134 ? 14.239 -9.165 -23.469 1.00 82.56 134 SER A C 1
ATOM 1061 O O . SER A 1 134 ? 13.013 -9.128 -23.560 1.00 82.56 134 SER A O 1
ATOM 1063 N N . ILE A 1 135 ? 15.027 -8.596 -24.381 1.00 73.88 135 ILE A N 1
ATOM 1064 C CA . ILE A 1 135 ? 14.499 -7.903 -25.571 1.00 73.88 135 ILE A CA 1
ATOM 1065 C C . ILE A 1 135 ? 13.629 -8.851 -26.420 1.00 73.88 135 ILE A C 1
ATOM 1067 O O . ILE A 1 135 ? 12.654 -8.427 -27.027 1.00 73.88 135 ILE A O 1
ATOM 1071 N N . GLU A 1 136 ? 13.935 -10.150 -26.407 1.00 81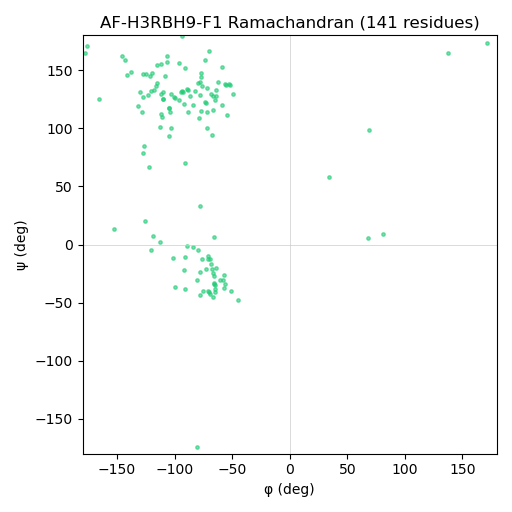.50 136 GLU A N 1
ATOM 1072 C CA . GLU A 1 136 ? 13.189 -11.189 -27.125 1.00 81.50 136 GLU A CA 1
ATOM 1073 C C . GLU A 1 136 ? 11.765 -11.400 -26.578 1.00 81.50 136 GLU A C 1
ATOM 1075 O O . GLU A 1 136 ? 10.882 -11.819 -27.325 1.00 81.50 136 GLU A O 1
ATOM 1080 N N . ASP A 1 137 ? 11.518 -11.067 -25.305 1.00 83.06 137 ASP A N 1
ATOM 1081 C CA . ASP A 1 137 ? 10.199 -11.204 -24.670 1.00 83.06 137 ASP A CA 1
ATOM 1082 C C . ASP A 1 137 ? 9.191 -10.151 -25.165 1.00 83.06 137 ASP A C 1
ATOM 1084 O O . ASP A 1 137 ? 7.978 -10.347 -25.059 1.00 83.06 137 ASP A O 1
ATOM 1088 N N . PHE A 1 138 ? 9.684 -9.036 -25.716 1.00 81.12 138 PHE A N 1
ATOM 1089 C CA . PHE A 1 138 ? 8.881 -7.927 -26.228 1.00 81.12 138 PHE A CA 1
ATOM 1090 C C . PHE A 1 138 ? 9.277 -7.623 -27.676 1.00 81.12 138 PHE A C 1
ATOM 1092 O O . PHE A 1 138 ? 10.093 -6.731 -27.911 1.00 81.12 138 PHE A O 1
ATOM 1099 N N . PRO A 1 139 ? 8.713 -8.336 -28.670 1.00 75.25 139 PRO A N 1
ATOM 1100 C CA . PRO A 1 139 ? 8.991 -8.036 -30.067 1.00 75.25 139 PRO A CA 1
ATOM 1101 C C . PRO A 1 139 ? 8.591 -6.585 -30.349 1.00 75.25 139 PRO A C 1
ATOM 1103 O O . PRO A 1 139 ? 7.434 -6.213 -30.145 1.00 75.25 139 PRO A O 1
ATOM 1106 N N . GLU A 1 140 ? 9.554 -5.762 -30.773 1.00 71.19 140 GLU A N 1
ATOM 1107 C CA . GLU A 1 140 ? 9.321 -4.348 -31.068 1.00 71.19 140 GLU A CA 1
ATOM 1108 C C . GLU A 1 140 ? 8.097 -4.185 -31.976 1.00 71.19 140 GLU A C 1
ATOM 1110 O O . GLU A 1 140 ? 7.984 -4.816 -33.035 1.00 71.19 140 GLU A O 1
ATOM 1115 N N . VAL A 1 141 ? 7.183 -3.297 -31.584 1.00 59.44 141 VAL A N 1
ATOM 1116 C CA . VAL A 1 141 ? 6.161 -2.805 -32.503 1.00 59.44 141 VAL A CA 1
ATOM 1117 C C . VAL A 1 141 ? 6.892 -1.889 -33.476 1.00 59.44 141 VAL A C 1
ATOM 1119 O O . VAL A 1 141 ? 7.209 -0.752 -33.134 1.00 59.44 141 VAL A O 1
ATOM 1122 N N . LYS A 1 142 ? 7.204 -2.394 -34.676 1.00 47.25 142 LYS A N 1
ATOM 1123 C CA . LYS A 1 142 ? 7.632 -1.535 -35.786 1.00 47.25 142 LYS A CA 1
ATOM 1124 C C . LYS A 1 142 ? 6.547 -0.473 -35.981 1.00 47.25 142 LYS A C 1
ATOM 1126 O O . LYS A 1 142 ? 5.419 -0.831 -36.324 1.00 47.25 142 LYS A O 1
ATOM 1131 N N . ALA A 1 143 ? 6.884 0.778 -35.675 1.00 50.59 143 ALA A N 1
ATOM 1132 C CA . ALA A 1 143 ? 6.036 1.938 -35.926 1.00 50.59 143 ALA A CA 1
ATOM 1133 C C . ALA A 1 143 ? 5.797 2.133 -37.429 1.00 50.59 143 ALA A C 1
ATOM 1135 O O . ALA A 1 143 ? 6.720 1.815 -38.219 1.00 50.59 143 ALA A O 1
#

Nearest PDB structures (foldseek):
  5kbl-assembly1_A  TM=5.916E-01  e=2.384E+00  Candida albicans SC5314

Secondary structure (DSSP, 8-state):
-------S---EEEESSPPPTT-SEEEEE-SSS-EEEEE-TT--EEEEEEEEEE--PPP-HHHHS-SS--TT------HHHHTHHHHHHGGG-S---EEEE-SSSSS-EEEEEPHHHHHHHTS--EEEPPPP--GGGS-----

Foldseek 3Di:
DDPVDDDPDDWDKAWPDDQDPQFPDWDWADDVFTKIFGAHPVRDTPDITGMDTDPDDDDPVVVQPDPAFDPPEDAAFDVVLVVVQCVPQVPPPNDWDWDWRDPHRQGKIWTDTDPVCCVVPPNDTDIDGGDDDDCVVPPDPPD

Solvent-accessible surface area (backbone atoms only — not comparable to full-atom values): 9056 Å² total; per-residue (Å²): 102,56,83,83,72,90,67,98,68,94,77,44,77,44,70,74,59,82,80,62,92,71,46,71,45,73,49,80,44,89,51,100,75,30,34,32,42,27,16,28,90,87,65,49,79,79,49,73,37,57,38,43,81,48,93,74,78,80,78,66,54,81,79,64,51,68,90,58,70,33,90,87,40,78,45,49,64,60,70,73,63,70,50,44,61,46,73,75,59,30,92,83,36,96,73,72,63,72,43,83,41,26,47,32,50,82,36,44,26,35,46,42,63,44,70,71,55,31,72,75,62,26,60,59,73,46,76,45,69,39,48,91,80,56,73,84,81,54,74,77,79,81,126